Protein AF-A0A183FVS5-F1 (afdb_monomer)

Radius of gyration: 29.26 Å; Cα contacts (8 Å, |Δi|>4): 29; chains: 1; bounding box: 46×28×122 Å

Structure (mmCIF, N/CA/C/O backbone):
data_AF-A0A183FVS5-F1
#
_entry.id   AF-A0A183FVS5-F1
#
loop_
_atom_site.group_PDB
_atom_site.id
_atom_site.type_symbol
_atom_site.label_atom_id
_atom_site.label_alt_id
_atom_site.label_comp_id
_atom_site.label_asym_id
_atom_site.label_entity_id
_atom_site.label_seq_id
_atom_site.pdbx_PDB_ins_code
_atom_site.Cartn_x
_atom_site.Cartn_y
_atom_site.Cartn_z
_atom_site.occupancy
_atom_site.B_iso_or_equiv
_atom_site.auth_seq_id
_atom_site.auth_comp_id
_atom_site.auth_asym_id
_atom_site.auth_atom_id
_atom_site.pdbx_PDB_model_num
ATOM 1 N N . MET A 1 1 ? 18.314 -8.808 -35.800 1.00 57.34 1 MET A N 1
ATOM 2 C CA . MET A 1 1 ? 17.408 -7.923 -35.024 1.00 57.34 1 MET A CA 1
ATOM 3 C C . MET A 1 1 ? 16.217 -8.646 -34.373 1.00 57.34 1 MET A C 1
ATOM 5 O O . MET A 1 1 ? 15.872 -8.294 -33.252 1.00 57.34 1 MET A O 1
ATOM 9 N N . HIS A 1 2 ? 15.619 -9.684 -34.980 1.00 61.09 2 HIS A N 1
ATOM 10 C CA . HIS A 1 2 ? 14.473 -10.415 -34.391 1.00 61.09 2 HIS A CA 1
ATOM 11 C C . HIS A 1 2 ? 14.757 -11.162 -33.066 1.00 61.09 2 HIS A C 1
ATOM 13 O O . HIS A 1 2 ? 13.856 -11.320 -32.241 1.00 61.09 2 HIS A O 1
ATOM 19 N N . SER A 1 3 ? 15.992 -11.615 -32.829 1.00 66.56 3 SER A N 1
ATOM 20 C CA . SER A 1 3 ? 16.380 -12.339 -31.605 1.00 66.56 3 SER A CA 1
ATOM 21 C C . SER A 1 3 ? 16.440 -11.437 -30.363 1.00 66.56 3 SER A C 1
ATOM 23 O O . SER A 1 3 ? 16.012 -11.842 -29.281 1.00 66.56 3 SER A O 1
ATOM 25 N N . THR A 1 4 ? 16.896 -10.191 -30.514 1.00 73.88 4 THR A N 1
ATOM 26 C CA . THR A 1 4 ? 17.021 -9.211 -29.422 1.00 73.88 4 THR A CA 1
ATOM 27 C C . THR A 1 4 ? 15.658 -8.786 -28.874 1.00 73.88 4 THR A C 1
ATOM 29 O O . THR A 1 4 ? 15.466 -8.760 -27.660 1.00 73.88 4 THR A O 1
ATOM 32 N N . LEU A 1 5 ? 14.678 -8.545 -29.752 1.00 73.88 5 LEU A N 1
ATOM 33 C CA . LEU A 1 5 ? 13.304 -8.200 -29.358 1.00 73.88 5 LEU A CA 1
ATOM 34 C C . LEU A 1 5 ? 12.608 -9.350 -28.619 1.00 73.88 5 LEU A C 1
ATOM 36 O O . LEU A 1 5 ? 11.910 -9.125 -27.631 1.00 73.88 5 LEU A O 1
ATOM 40 N N . ARG A 1 6 ? 12.845 -10.598 -29.044 1.00 73.25 6 ARG A N 1
ATOM 41 C CA . ARG A 1 6 ? 12.311 -11.793 -28.370 1.00 73.25 6 ARG A CA 1
ATOM 42 C C . ARG A 1 6 ? 12.887 -11.957 -26.958 1.00 73.25 6 ARG A C 1
ATOM 44 O O . ARG A 1 6 ? 12.152 -12.296 -26.034 1.00 73.25 6 ARG A O 1
ATOM 51 N N . SER A 1 7 ? 14.180 -11.674 -26.789 1.00 82.31 7 SER A N 1
ATOM 52 C CA . SER A 1 7 ? 14.868 -11.684 -25.489 1.00 82.31 7 SER A CA 1
ATOM 53 C C . SER A 1 7 ? 14.405 -10.548 -24.567 1.00 82.31 7 SER A C 1
ATOM 55 O O . SER A 1 7 ? 14.199 -10.759 -23.374 1.00 82.31 7 SER A O 1
ATOM 57 N N . LEU A 1 8 ? 14.175 -9.349 -25.108 1.00 86.44 8 LEU A N 1
ATOM 58 C CA . LEU A 1 8 ? 13.623 -8.230 -24.341 1.00 86.44 8 LEU A CA 1
ATOM 59 C C . LEU A 1 8 ? 12.198 -8.535 -23.864 1.00 86.44 8 LEU A C 1
ATOM 61 O O . LEU A 1 8 ? 11.909 -8.401 -22.678 1.00 86.44 8 LEU A O 1
ATOM 65 N N . ARG A 1 9 ? 11.335 -9.031 -24.762 1.00 89.31 9 ARG A N 1
ATOM 66 C CA . ARG A 1 9 ? 9.959 -9.426 -24.433 1.00 89.31 9 ARG A CA 1
ATOM 67 C C . ARG A 1 9 ? 9.921 -10.453 -23.304 1.00 89.31 9 ARG A C 1
ATOM 69 O O . ARG A 1 9 ? 9.160 -10.279 -22.359 1.00 89.31 9 ARG A O 1
ATOM 76 N N . SER A 1 10 ? 10.742 -11.501 -23.371 1.00 90.19 10 SER A N 1
ATOM 77 C CA . SER A 1 10 ? 10.757 -12.536 -22.330 1.00 90.19 10 SER A CA 1
ATOM 78 C C . SER A 1 10 ? 11.249 -12.003 -20.980 1.00 90.19 10 SER A C 1
ATOM 80 O O . SER A 1 10 ? 10.705 -12.378 -19.943 1.00 90.19 10 SER A O 1
ATOM 82 N N . LYS A 1 11 ? 12.225 -11.085 -20.968 1.00 91.88 11 LYS A N 1
ATOM 83 C CA . LYS A 1 11 ? 12.670 -10.399 -19.744 1.00 91.88 11 LYS A CA 1
ATOM 84 C C . LYS A 1 11 ? 11.578 -9.504 -19.157 1.00 91.88 11 LYS A C 1
ATOM 86 O O . LYS A 1 11 ? 11.377 -9.537 -17.946 1.00 91.88 11 LYS A O 1
ATOM 91 N N . CYS A 1 12 ? 10.871 -8.739 -19.988 1.00 90.31 12 CYS A N 1
ATOM 92 C CA . CYS A 1 12 ? 9.769 -7.889 -19.538 1.00 90.31 12 CYS A CA 1
ATOM 93 C C . CYS A 1 12 ? 8.624 -8.718 -18.952 1.00 90.31 12 CYS A C 1
ATOM 95 O O . CYS A 1 12 ? 8.185 -8.427 -17.846 1.00 90.31 12 CYS A O 1
ATOM 97 N N . LEU A 1 13 ? 8.212 -9.793 -19.633 1.00 93.50 13 LEU A N 1
ATOM 98 C CA . LEU A 1 13 ? 7.166 -10.693 -19.138 1.00 93.50 13 LEU A CA 1
ATOM 99 C C . LEU A 1 13 ? 7.531 -11.296 -17.777 1.00 93.50 13 LEU A C 1
ATOM 101 O O . LEU A 1 13 ? 6.716 -11.270 -16.866 1.00 93.50 13 LEU A O 1
ATOM 105 N N . LYS A 1 14 ? 8.777 -11.752 -17.599 1.00 94.62 14 LYS A N 1
ATOM 106 C CA . LYS A 1 14 ? 9.246 -12.269 -16.303 1.00 94.62 14 LYS A CA 1
ATOM 107 C C . LYS A 1 14 ? 9.223 -11.216 -15.193 1.00 94.62 14 LYS A C 1
ATOM 109 O O . LYS A 1 14 ? 8.939 -11.549 -14.050 1.00 94.62 14 LYS A O 1
ATOM 114 N N . ARG A 1 15 ? 9.569 -9.961 -15.496 1.00 90.81 15 ARG A N 1
ATOM 115 C CA . ARG A 1 15 ? 9.516 -8.868 -14.509 1.00 90.81 15 ARG A CA 1
ATOM 116 C C . ARG A 1 15 ? 8.078 -8.522 -14.138 1.00 90.81 15 ARG A C 1
ATOM 118 O O . ARG A 1 15 ? 7.812 -8.316 -12.963 1.00 90.81 15 ARG A O 1
ATOM 125 N N . LEU A 1 16 ? 7.182 -8.502 -15.123 1.00 91.75 16 LEU A N 1
ATOM 126 C CA . LEU A 1 16 ? 5.764 -8.247 -14.903 1.00 91.75 16 LEU A CA 1
ATOM 127 C C . LEU A 1 16 ? 5.125 -9.354 -14.060 1.00 91.75 16 LEU A C 1
ATOM 129 O O . LEU A 1 16 ? 4.440 -9.048 -13.098 1.00 91.75 16 LEU A O 1
ATOM 133 N N . GLN A 1 17 ? 5.436 -10.619 -14.355 1.00 95.44 17 GLN A N 1
ATOM 134 C CA . GLN A 1 17 ? 4.972 -11.755 -13.560 1.00 95.44 17 GLN A CA 1
ATOM 135 C C . GLN A 1 17 ? 5.426 -11.651 -12.097 1.00 95.44 17 GLN A C 1
ATOM 137 O O . GLN A 1 17 ? 4.624 -11.806 -11.190 1.00 95.44 17 GLN A O 1
ATOM 142 N N . LYS A 1 18 ? 6.700 -11.321 -11.850 1.00 94.12 18 LYS A N 1
ATOM 143 C CA . LYS A 1 18 ? 7.194 -11.121 -10.478 1.00 94.12 18 LYS A CA 1
ATOM 144 C C . LYS A 1 18 ? 6.502 -9.971 -9.754 1.00 94.12 18 LYS A C 1
ATOM 146 O O . LYS A 1 18 ? 6.359 -10.013 -8.538 1.00 94.12 18 LYS A O 1
ATOM 151 N N . PHE A 1 19 ? 6.155 -8.916 -10.486 1.00 91.69 19 PHE A N 1
ATOM 152 C CA . PHE A 1 19 ? 5.443 -7.780 -9.919 1.00 91.69 19 PHE A CA 1
ATOM 153 C C . PHE A 1 19 ? 4.008 -8.166 -9.536 1.00 91.69 19 PHE A C 1
ATOM 155 O O . PHE A 1 19 ? 3.579 -7.853 -8.432 1.00 91.69 19 PHE A O 1
ATOM 162 N N . ASP A 1 20 ? 3.320 -8.910 -10.401 1.00 94.44 20 ASP A N 1
ATOM 163 C CA . ASP A 1 20 ? 1.992 -9.473 -10.141 1.00 94.44 20 ASP A CA 1
ATOM 164 C C . ASP A 1 20 ? 1.991 -10.395 -8.908 1.00 94.44 20 ASP A C 1
ATOM 166 O O . ASP A 1 20 ? 1.254 -10.157 -7.957 1.00 94.44 20 ASP A O 1
ATOM 170 N N . GLU A 1 21 ? 2.927 -11.349 -8.840 1.00 96.06 21 GLU A N 1
ATOM 171 C CA . GLU A 1 21 ? 3.100 -12.244 -7.683 1.00 96.06 21 GLU A CA 1
ATOM 172 C C . GLU A 1 21 ? 3.334 -11.471 -6.369 1.00 96.06 21 GLU A C 1
ATOM 174 O O . GLU A 1 21 ? 2.828 -11.851 -5.306 1.00 96.06 21 GLU A O 1
ATOM 179 N N . ALA A 1 22 ? 4.090 -10.368 -6.425 1.00 93.38 22 ALA A N 1
ATOM 180 C CA . ALA A 1 22 ? 4.328 -9.508 -5.270 1.00 93.38 22 ALA A CA 1
ATOM 181 C C . ALA A 1 22 ? 3.061 -8.754 -4.834 1.00 93.38 22 ALA A C 1
ATOM 183 O O . ALA A 1 22 ? 2.817 -8.641 -3.631 1.00 93.38 22 ALA A O 1
ATOM 184 N N . LEU A 1 23 ? 2.244 -8.278 -5.781 1.00 93.25 23 LEU A N 1
ATOM 185 C CA . LEU A 1 23 ? 0.959 -7.641 -5.480 1.00 93.25 23 LEU A CA 1
ATOM 186 C C . LEU A 1 23 ? -0.026 -8.636 -4.866 1.00 93.25 23 LEU A C 1
ATOM 188 O O . LEU A 1 23 ? -0.583 -8.348 -3.810 1.00 93.25 23 LEU A O 1
ATOM 192 N N . THR A 1 24 ? -0.163 -9.833 -5.438 1.00 94.69 24 THR A N 1
ATOM 193 C CA . THR A 1 24 ? -1.009 -10.890 -4.863 1.00 94.69 24 THR A CA 1
ATOM 194 C C . THR A 1 24 ? -0.570 -11.243 -3.441 1.00 94.69 24 THR A C 1
ATOM 196 O O . THR A 1 24 ? -1.395 -11.379 -2.540 1.00 94.69 24 THR A O 1
ATOM 199 N N . SER A 1 25 ? 0.739 -11.350 -3.199 1.00 94.06 25 SER A N 1
ATOM 200 C CA . SER A 1 25 ? 1.267 -11.633 -1.857 1.00 94.06 25 SER A CA 1
ATOM 201 C C . SER A 1 25 ? 0.932 -10.521 -0.856 1.00 94.06 25 SER A C 1
ATOM 203 O O . SER A 1 25 ? 0.600 -10.802 0.297 1.00 94.06 25 SER A O 1
ATOM 205 N N . LEU A 1 26 ? 0.995 -9.260 -1.294 1.00 92.69 26 LEU A N 1
ATOM 206 C CA . LEU A 1 26 ? 0.623 -8.105 -0.482 1.00 92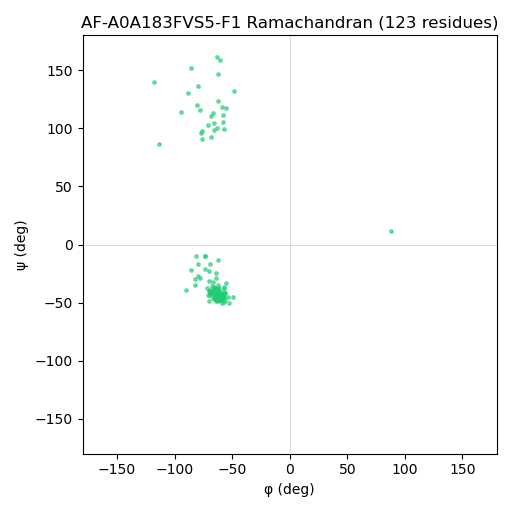.69 26 LEU A CA 1
ATOM 207 C C . LEU A 1 26 ? -0.877 -8.107 -0.149 1.00 92.69 26 LEU A C 1
ATOM 209 O O . LEU A 1 26 ? -1.239 -7.872 1.002 1.00 92.69 26 LEU A O 1
ATOM 213 N N . GLU A 1 27 ? -1.740 -8.411 -1.118 1.00 92.19 27 GLU A N 1
ATOM 214 C CA . GLU A 1 27 ? -3.190 -8.528 -0.914 1.00 92.19 27 GLU A CA 1
ATOM 215 C C . GLU A 1 27 ? -3.532 -9.599 0.125 1.00 92.19 27 GLU A C 1
ATOM 217 O O . GLU A 1 27 ? -4.283 -9.333 1.064 1.00 92.19 27 GLU A O 1
ATOM 222 N N . VAL A 1 28 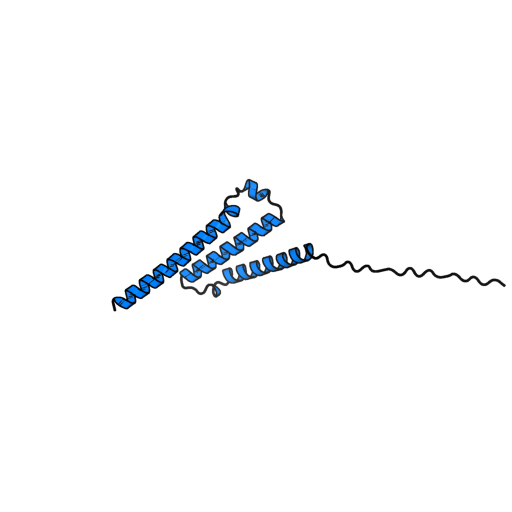? -2.924 -10.786 0.014 1.00 94.06 28 VAL A N 1
ATOM 223 C CA . VAL A 1 28 ? -3.112 -11.881 0.979 1.00 94.06 28 VAL A CA 1
ATOM 224 C C . VAL A 1 28 ? -2.679 -11.462 2.385 1.00 94.06 28 VAL A C 1
ATOM 226 O O . VAL A 1 28 ? -3.386 -11.739 3.354 1.00 94.06 28 VAL A O 1
ATOM 229 N N . ALA A 1 29 ? -1.548 -10.762 2.512 1.00 90.25 29 ALA A N 1
ATOM 230 C CA . ALA A 1 29 ? -1.058 -10.281 3.802 1.00 90.25 29 ALA A CA 1
ATOM 231 C C . ALA A 1 29 ? -1.974 -9.213 4.429 1.00 90.25 29 ALA A C 1
ATOM 233 O O . ALA A 1 29 ? -2.093 -9.139 5.652 1.00 90.25 29 ALA A O 1
ATOM 234 N N . LEU A 1 30 ? -2.628 -8.392 3.604 1.00 90.06 30 LEU A N 1
ATOM 235 C CA . LEU A 1 30 ? -3.514 -7.316 4.050 1.00 90.06 30 LEU A CA 1
ATOM 236 C C . LEU A 1 30 ? -4.951 -7.762 4.308 1.00 90.06 30 LEU A C 1
ATOM 238 O O . LEU A 1 30 ? -5.654 -7.099 5.075 1.00 90.06 30 LEU A O 1
ATOM 242 N N . ALA A 1 31 ? -5.387 -8.872 3.712 1.00 90.50 31 ALA A N 1
ATOM 243 C CA . ALA A 1 31 ? -6.757 -9.362 3.811 1.00 90.50 31 ALA A CA 1
ATOM 244 C C . ALA A 1 31 ? -7.296 -9.423 5.257 1.00 90.50 31 ALA A C 1
ATOM 246 O O . ALA A 1 31 ? -8.390 -8.907 5.480 1.00 90.50 31 ALA A O 1
ATOM 247 N N . PRO A 1 32 ? -6.561 -9.925 6.274 1.00 88.38 32 PRO A N 1
ATOM 248 C CA . PRO A 1 32 ? -7.065 -9.970 7.651 1.00 88.38 32 PRO A CA 1
ATOM 249 C C . PRO A 1 32 ? -7.318 -8.592 8.267 1.00 88.38 32 PRO A C 1
ATOM 251 O O . PRO A 1 32 ? -8.109 -8.466 9.197 1.00 88.38 32 PRO A O 1
ATOM 254 N N . VAL A 1 33 ? -6.632 -7.555 7.782 1.00 85.00 33 VAL A N 1
ATOM 255 C CA . VAL A 1 33 ? -6.772 -6.190 8.296 1.00 85.00 33 VAL A CA 1
ATOM 256 C C . VAL A 1 33 ? -7.866 -5.433 7.554 1.00 85.00 33 VAL A C 1
ATOM 258 O O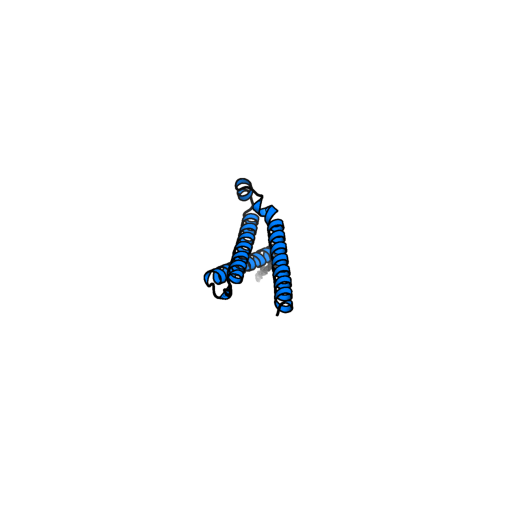 . VAL A 1 33 ? -8.626 -4.710 8.200 1.00 85.00 33 VAL A O 1
ATOM 261 N N . LEU A 1 34 ? -7.957 -5.628 6.234 1.00 82.56 34 LEU A N 1
ATOM 262 C CA . LEU A 1 34 ? -8.924 -4.969 5.353 1.00 82.56 34 LEU A CA 1
ATOM 263 C C . LEU A 1 34 ? -10.321 -5.605 5.394 1.00 82.56 34 LEU A C 1
ATOM 265 O O . LEU A 1 34 ? -11.303 -4.913 5.154 1.00 82.56 34 LEU A O 1
ATOM 269 N N . ALA A 1 35 ? -10.428 -6.899 5.710 1.00 86.19 35 ALA A N 1
ATOM 270 C CA . ALA A 1 35 ? -11.712 -7.600 5.802 1.00 86.19 35 ALA A CA 1
ATOM 271 C C . ALA A 1 35 ? -12.523 -7.231 7.057 1.00 86.19 35 ALA A C 1
ATOM 273 O O . ALA A 1 35 ? -13.686 -7.614 7.178 1.00 86.19 35 ALA A O 1
ATOM 274 N N . VAL A 1 36 ? -11.924 -6.502 8.002 1.00 87.75 36 VAL A N 1
ATOM 275 C CA . VAL A 1 36 ? -12.604 -6.058 9.220 1.00 87.75 36 VAL A CA 1
ATOM 276 C C . VAL A 1 36 ? -13.434 -4.818 8.908 1.00 87.75 36 VAL A C 1
ATOM 278 O O . VAL A 1 36 ? -12.897 -3.789 8.502 1.00 87.75 36 VAL A O 1
ATOM 281 N N . GLY A 1 37 ? -14.748 -4.914 9.117 1.00 86.94 37 GLY A N 1
ATOM 282 C CA . GLY A 1 37 ? -15.668 -3.793 8.938 1.00 86.94 37 GLY A CA 1
ATOM 283 C C . GLY A 1 37 ? -15.390 -2.641 9.908 1.00 86.94 37 GLY A C 1
ATOM 284 O O . GLY A 1 37 ? -14.755 -2.821 10.946 1.00 86.94 37 GLY A O 1
ATOM 285 N N . PHE A 1 38 ? -15.904 -1.452 9.586 1.00 86.50 38 PHE A N 1
ATOM 286 C CA . PHE A 1 38 ? -15.673 -0.231 10.369 1.00 86.50 38 PHE A CA 1
ATOM 287 C C . PHE A 1 38 ? -16.023 -0.391 11.859 1.00 86.50 38 PHE A C 1
ATOM 289 O O . PHE A 1 38 ? -15.226 -0.037 12.724 1.00 86.50 38 PHE A O 1
ATOM 296 N N . GLU A 1 39 ? -17.170 -0.994 12.167 1.00 90.94 39 GLU A N 1
ATOM 297 C CA . GLU A 1 39 ? -17.617 -1.197 13.552 1.00 90.94 39 GLU A CA 1
ATOM 298 C C . GLU A 1 39 ? -16.664 -2.084 14.362 1.00 90.94 39 GLU A C 1
ATOM 300 O O . GLU A 1 39 ? -16.378 -1.804 15.524 1.00 90.94 39 GLU A O 1
ATOM 305 N N . ASP A 1 40 ? -16.130 -3.145 13.758 1.00 90.00 40 ASP A N 1
ATOM 306 C 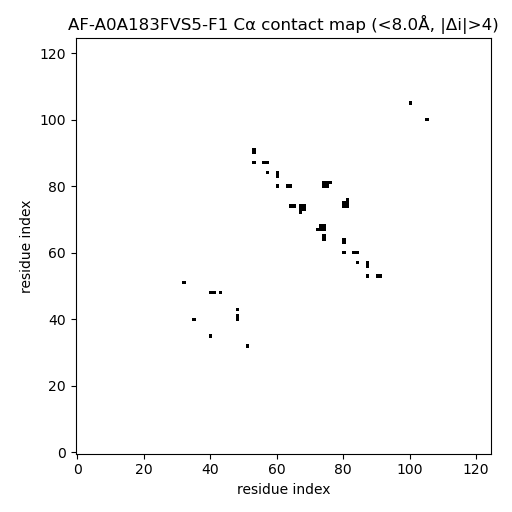CA . ASP A 1 40 ? -15.181 -4.037 14.429 1.00 90.00 40 ASP A CA 1
ATOM 307 C C . ASP A 1 40 ? -13.773 -3.439 14.482 1.00 90.00 40 ASP A C 1
ATOM 309 O O . ASP A 1 40 ? -13.028 -3.676 15.433 1.00 90.00 40 ASP A O 1
ATOM 313 N N . HIS A 1 41 ? -13.423 -2.598 13.508 1.00 87.75 41 HIS A N 1
ATOM 314 C CA . HIS A 1 41 ? -12.203 -1.801 13.537 1.00 87.75 41 HIS A CA 1
ATOM 315 C C . HIS A 1 41 ? -12.192 -0.849 14.741 1.00 87.75 41 HIS A C 1
ATOM 317 O O . HIS A 1 41 ? -11.189 -0.780 15.449 1.00 87.75 41 HIS A O 1
ATOM 323 N N . MET A 1 42 ? -13.314 -0.179 15.019 1.00 88.75 42 MET A N 1
ATOM 324 C CA . MET A 1 42 ? -13.448 0.765 16.136 1.00 88.75 42 MET A CA 1
ATOM 325 C C . MET A 1 42 ? -13.422 0.100 17.521 1.00 88.75 42 MET A C 1
ATOM 327 O O . MET A 1 42 ? -13.180 0.776 18.519 1.00 88.75 42 MET A O 1
ATOM 331 N N . LYS A 1 43 ? -13.635 -1.221 17.601 1.00 92.56 43 LYS A N 1
ATOM 332 C CA . LYS A 1 43 ? -13.537 -1.995 18.854 1.00 92.56 43 LYS A CA 1
ATOM 333 C C . LYS A 1 43 ? -12.102 -2.366 19.231 1.00 92.56 43 LYS A C 1
ATOM 335 O O . LYS A 1 43 ? -11.882 -2.884 20.325 1.00 92.56 43 LYS A O 1
ATOM 340 N N . ARG A 1 44 ? -11.130 -2.145 18.340 1.00 89.69 44 ARG A N 1
ATOM 341 C CA . ARG A 1 44 ? -9.717 -2.445 18.593 1.00 89.69 44 ARG A CA 1
ATOM 342 C C . ARG A 1 44 ? -9.189 -1.618 19.760 1.00 89.69 44 ARG A C 1
ATOM 344 O O . ARG A 1 44 ? -9.553 -0.458 19.948 1.00 89.69 44 ARG A O 1
ATOM 351 N N . SER A 1 45 ? -8.270 -2.201 20.521 1.00 91.50 45 SER A N 1
ATOM 352 C CA . SER A 1 45 ? -7.526 -1.443 21.521 1.00 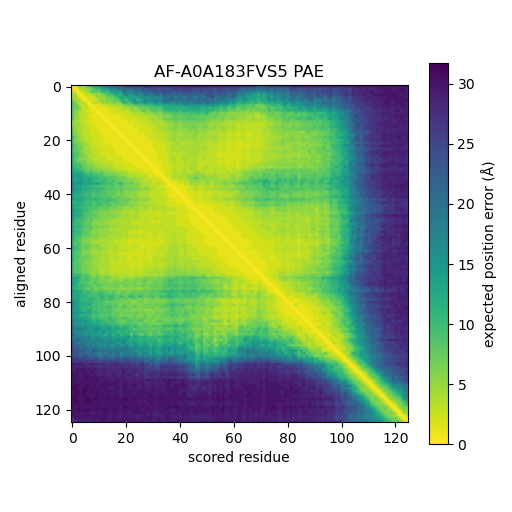91.50 45 SER A CA 1
ATOM 353 C C . SER A 1 45 ? -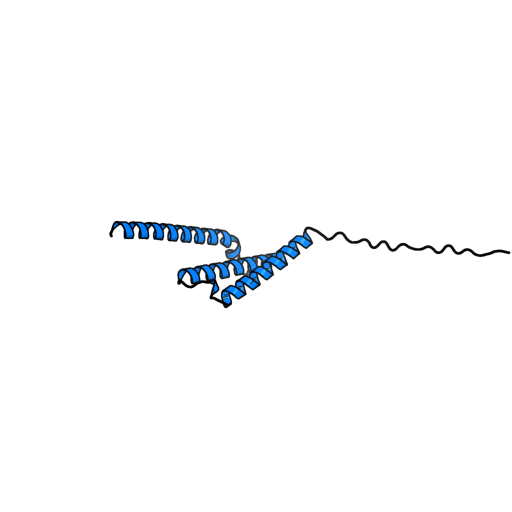6.724 -0.315 20.861 1.00 91.50 45 SER A C 1
ATOM 355 O O . SER A 1 45 ? -6.371 -0.376 19.679 1.00 91.50 45 SER A O 1
ATOM 357 N N . ALA A 1 46 ? -6.363 0.706 21.642 1.00 84.81 46 ALA A N 1
ATOM 358 C CA . ALA A 1 46 ? -5.535 1.806 21.149 1.00 84.81 46 ALA A CA 1
ATOM 359 C C . ALA A 1 46 ? -4.210 1.316 20.532 1.00 84.81 46 ALA A C 1
ATOM 361 O O . ALA A 1 46 ? -3.726 1.906 19.569 1.00 84.81 46 ALA A O 1
ATOM 362 N N . LEU A 1 47 ? -3.639 0.225 21.059 1.00 85.69 47 LEU A N 1
ATOM 363 C CA . LEU A 1 47 ? -2.418 -0.381 20.531 1.00 85.69 47 LEU A CA 1
ATOM 364 C C . LEU A 1 47 ? -2.648 -1.067 19.177 1.00 85.69 47 LEU A C 1
ATOM 366 O O . LEU A 1 47 ? -1.836 -0.901 18.269 1.00 85.69 47 LEU A O 1
ATOM 370 N N . GLU A 1 48 ? -3.741 -1.810 19.024 1.00 86.38 48 GLU A N 1
ATOM 371 C CA . GLU A 1 48 ? -4.076 -2.503 17.774 1.00 86.38 48 GLU A CA 1
ATOM 372 C C . GLU A 1 48 ? -4.449 -1.520 16.661 1.00 86.38 48 GLU A C 1
ATOM 374 O O . GLU A 1 48 ? -3.964 -1.661 15.539 1.00 86.38 48 GLU A O 1
ATOM 379 N N . MET A 1 49 ? -5.244 -0.485 16.965 1.00 87.06 49 MET A N 1
ATOM 380 C CA . MET A 1 49 ? -5.530 0.592 16.004 1.00 87.06 49 MET A CA 1
ATOM 381 C C . MET A 1 49 ? -4.238 1.248 15.535 1.00 87.06 49 MET A C 1
ATOM 383 O O . MET A 1 49 ? -3.954 1.317 14.343 1.00 87.06 49 MET A O 1
ATOM 387 N N . ALA A 1 50 ? -3.388 1.618 16.492 1.00 84.75 50 ALA A N 1
ATOM 388 C CA . ALA A 1 50 ? -2.083 2.171 16.216 1.00 84.75 50 ALA A CA 1
ATOM 389 C C . ALA A 1 50 ? -1.271 1.259 15.273 1.00 84.75 50 ALA A C 1
ATOM 391 O O . ALA A 1 50 ? -0.703 1.751 14.291 1.00 84.75 50 ALA A O 1
ATOM 392 N N . GLN A 1 51 ? -1.165 -0.042 15.556 1.00 84.81 51 GLN A N 1
ATOM 393 C CA . GLN A 1 51 ? -0.436 -1.000 14.713 1.00 84.81 51 GLN A CA 1
ATOM 394 C C . GLN A 1 51 ? -0.979 -1.036 13.281 1.00 84.81 51 GLN A C 1
ATOM 396 O O . GLN A 1 51 ? -0.196 -0.972 12.331 1.00 84.81 51 GLN A O 1
ATOM 401 N N . VAL A 1 52 ? -2.303 -1.067 13.137 1.00 88.19 52 VAL A N 1
ATOM 402 C CA . VAL A 1 52 ? -2.984 -1.058 11.840 1.00 88.19 52 VAL A CA 1
ATOM 403 C C . VAL A 1 52 ? -2.717 0.234 11.073 1.00 88.19 52 VAL A C 1
ATOM 405 O O . VAL A 1 52 ? -2.407 0.160 9.886 1.00 88.19 52 VAL A O 1
ATOM 408 N N . ASP A 1 53 ? -2.743 1.394 11.729 1.00 85.81 53 ASP A N 1
ATOM 409 C CA . ASP A 1 53 ? -2.466 2.685 11.085 1.00 85.81 53 ASP A CA 1
ATOM 410 C C . ASP A 1 53 ? -1.045 2.740 10.523 1.00 85.81 53 ASP A C 1
ATOM 412 O O . ASP A 1 53 ? -0.821 3.157 9.388 1.00 85.81 53 ASP A O 1
ATOM 416 N N . VAL A 1 54 ? -0.063 2.281 11.304 1.00 85.38 54 VAL A N 1
ATOM 417 C CA . VAL A 1 54 ? 1.343 2.267 10.874 1.00 85.38 54 VAL A CA 1
ATOM 418 C C . VAL A 1 54 ? 1.562 1.285 9.732 1.00 85.38 54 VAL A C 1
ATOM 420 O O . VAL A 1 54 ? 2.279 1.614 8.788 1.00 85.38 54 VAL A O 1
ATOM 423 N N . MET A 1 55 ? 0.941 0.107 9.790 1.00 86.69 55 MET A N 1
ATOM 424 C CA . MET A 1 55 ? 1.021 -0.872 8.710 1.00 86.69 55 MET A CA 1
ATOM 425 C C . MET A 1 55 ? 0.367 -0.335 7.429 1.00 86.69 55 MET A C 1
ATOM 427 O O . MET A 1 55 ? 0.975 -0.391 6.363 1.00 86.69 55 MET A O 1
ATOM 431 N N . THR A 1 56 ? -0.828 0.246 7.538 1.00 88.06 56 THR A N 1
ATOM 432 C CA . THR A 1 56 ? -1.558 0.845 6.410 1.00 88.06 56 THR A CA 1
ATOM 433 C C . THR A 1 56 ? -0.754 1.980 5.784 1.00 88.06 56 THR A C 1
ATOM 435 O O . THR A 1 56 ? -0.555 1.997 4.572 1.00 88.06 56 THR A O 1
ATOM 438 N N . MET A 1 57 ? -0.210 2.886 6.600 1.00 87.88 57 MET A N 1
ATOM 439 C CA . MET A 1 57 ? 0.610 3.996 6.114 1.00 87.88 57 MET A CA 1
ATOM 440 C C . MET A 1 57 ? 1.911 3.510 5.458 1.00 87.88 57 MET A C 1
ATOM 442 O O . MET A 1 57 ? 2.318 4.044 4.431 1.00 87.88 57 MET A O 1
ATOM 446 N N . PHE A 1 58 ? 2.545 2.456 5.988 1.00 88.31 58 PHE A N 1
ATOM 447 C CA . PHE A 1 58 ? 3.696 1.819 5.338 1.00 88.31 58 PHE A CA 1
ATOM 448 C C . PHE A 1 58 ? 3.360 1.263 3.958 1.00 88.31 58 PHE A C 1
ATOM 450 O O . PHE A 1 58 ? 4.098 1.503 3.000 1.00 88.31 58 PHE A O 1
ATOM 457 N N . VAL A 1 59 ? 2.249 0.540 3.850 1.00 91.19 59 VAL A N 1
ATOM 458 C CA . VAL A 1 59 ? 1.815 -0.049 2.586 1.00 91.19 59 VAL A CA 1
ATOM 459 C C . VAL A 1 59 ? 1.476 1.024 1.561 1.00 91.19 59 VAL A C 1
ATOM 461 O O . VAL A 1 59 ? 1.990 0.959 0.447 1.00 91.19 59 VAL A O 1
ATOM 464 N N . LEU A 1 60 ? 0.682 2.033 1.930 1.00 90.62 60 LEU A N 1
ATOM 465 C CA . LEU A 1 60 ? 0.299 3.110 1.014 1.00 90.62 60 LEU A CA 1
ATOM 466 C C . LEU A 1 60 ? 1.525 3.857 0.476 1.00 90.62 60 LEU A C 1
ATOM 468 O O . LEU A 1 60 ? 1.650 4.031 -0.736 1.00 90.62 60 LEU A O 1
ATOM 472 N N . ASN A 1 61 ? 2.481 4.203 1.343 1.00 90.25 61 ASN A N 1
ATOM 473 C CA . ASN A 1 61 ? 3.702 4.889 0.916 1.00 90.25 61 ASN A CA 1
ATOM 474 C C . ASN A 1 61 ? 4.571 3.989 0.017 1.00 90.25 61 ASN A C 1
ATOM 476 O O . ASN A 1 61 ? 5.140 4.451 -0.970 1.00 90.25 61 ASN A O 1
ATOM 480 N N . SER A 1 62 ? 4.656 2.688 0.309 1.00 89.88 62 SER A N 1
ATOM 481 C CA . SER A 1 62 ? 5.414 1.731 -0.518 1.00 89.88 62 SER A CA 1
ATOM 482 C C . SER A 1 62 ? 4.786 1.522 -1.902 1.00 89.88 62 SER A C 1
ATOM 484 O O . SER A 1 62 ? 5.492 1.371 -2.904 1.00 89.88 62 SER A O 1
ATOM 486 N N . LEU A 1 63 ? 3.454 1.539 -1.977 1.00 91.75 63 LEU A N 1
ATOM 487 C CA . LEU A 1 63 ? 2.724 1.499 -3.242 1.00 91.75 63 LEU A CA 1
ATOM 488 C C . LEU A 1 63 ? 2.908 2.797 -4.034 1.00 91.75 63 LEU A C 1
ATOM 490 O O . LEU A 1 63 ? 3.156 2.731 -5.237 1.00 91.75 63 LEU A O 1
ATOM 494 N N . GLY A 1 64 ? 2.884 3.956 -3.368 1.00 90.44 64 GLY A N 1
ATOM 495 C CA . GLY A 1 64 ? 3.214 5.247 -3.983 1.00 90.44 64 GLY A CA 1
ATOM 496 C C . GLY A 1 64 ? 4.618 5.253 -4.593 1.00 90.44 64 GLY A C 1
ATOM 497 O O . GLY A 1 64 ? 4.788 5.607 -5.757 1.00 90.44 64 GLY A O 1
ATOM 498 N N . TRP A 1 65 ? 5.608 4.731 -3.863 1.00 90.75 65 TRP A N 1
ATOM 499 C CA . TRP A 1 65 ? 6.971 4.548 -4.376 1.00 90.75 65 TRP A CA 1
ATOM 500 C C . TRP A 1 65 ? 7.015 3.667 -5.628 1.00 90.75 65 TRP A C 1
ATOM 502 O O . TRP A 1 65 ? 7.710 3.972 -6.598 1.00 90.75 65 TRP A O 1
ATOM 512 N N . SER A 1 66 ? 6.263 2.566 -5.615 1.00 90.75 66 SER A N 1
ATOM 513 C CA . SER A 1 66 ? 6.192 1.639 -6.748 1.00 90.75 66 SER A CA 1
ATOM 514 C C . SER A 1 66 ? 5.556 2.293 -7.977 1.00 90.75 66 SER A C 1
ATOM 516 O O . SER A 1 66 ? 6.019 2.064 -9.094 1.00 90.75 66 SER A O 1
ATOM 518 N N . LEU A 1 67 ? 4.539 3.135 -7.781 1.00 91.31 67 LEU A N 1
ATOM 519 C CA . LEU A 1 67 ? 3.862 3.866 -8.851 1.00 91.31 67 LEU A CA 1
ATOM 520 C C . LEU A 1 67 ? 4.780 4.899 -9.518 1.00 91.31 67 LEU A C 1
ATOM 522 O O . LEU A 1 67 ? 4.846 4.954 -10.747 1.00 91.31 67 LEU A O 1
ATOM 526 N N . GLU A 1 68 ? 5.513 5.686 -8.733 1.00 90.12 68 GLU A N 1
ATOM 527 C CA . GLU A 1 68 ? 6.455 6.674 -9.274 1.00 90.12 68 GLU A CA 1
ATOM 528 C C . GLU A 1 68 ? 7.584 5.997 -10.062 1.00 90.12 68 GLU A C 1
ATOM 530 O O . GLU A 1 68 ? 7.883 6.387 -11.195 1.00 90.12 68 GLU A O 1
ATOM 535 N N . ALA A 1 69 ? 8.107 4.881 -9.544 1.00 89.50 69 ALA A N 1
ATOM 536 C CA . ALA A 1 69 ? 9.097 4.077 -10.254 1.00 89.50 69 ALA A CA 1
ATOM 537 C C . ALA A 1 69 ? 8.561 3.522 -11.590 1.00 89.50 69 ALA A C 1
ATOM 539 O O . ALA A 1 69 ? 9.294 3.464 -12.578 1.00 89.50 69 ALA A O 1
ATOM 540 N N . GLN A 1 70 ? 7.283 3.131 -11.655 1.00 87.56 70 GLN A N 1
ATOM 541 C CA . GLN A 1 70 ? 6.649 2.656 -12.894 1.00 87.56 70 GLN A CA 1
ATOM 542 C C . GLN A 1 70 ? 6.442 3.759 -13.931 1.00 87.56 70 GLN A C 1
ATOM 544 O O . GLN A 1 70 ? 6.506 3.488 -15.130 1.00 87.56 70 GLN A O 1
ATOM 549 N N . ARG A 1 71 ? 6.214 4.996 -13.484 1.00 90.06 71 ARG A N 1
ATOM 550 C CA . ARG A 1 71 ? 6.115 6.176 -14.354 1.00 90.06 71 ARG A CA 1
ATOM 551 C C . ARG A 1 71 ? 7.470 6.622 -14.908 1.00 90.06 71 ARG A C 1
ATOM 553 O O . ARG A 1 71 ? 7.507 7.441 -15.822 1.00 90.06 71 ARG A O 1
ATOM 560 N N . GLY A 1 72 ? 8.565 6.056 -14.399 1.00 89.25 72 GLY A N 1
ATOM 561 C CA . GLY A 1 72 ? 9.928 6.386 -14.806 1.00 89.25 72 GLY A CA 1
ATOM 562 C C . GLY A 1 72 ? 10.541 7.551 -14.030 1.00 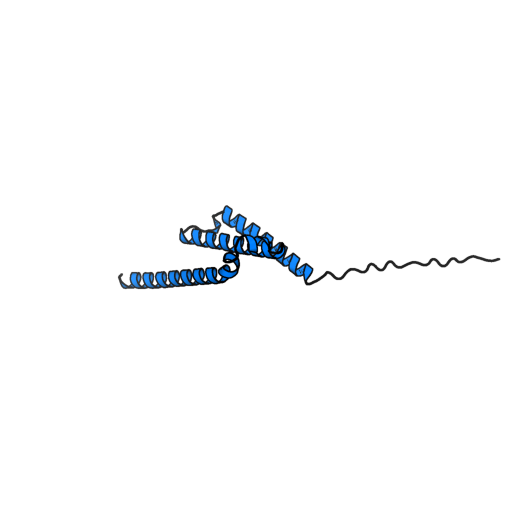89.25 72 GLY A C 1
ATOM 563 O O . GLY A 1 72 ? 11.599 8.032 -14.428 1.00 89.25 72 GLY A O 1
ATOM 564 N N . PHE A 1 73 ? 9.906 7.990 -12.941 1.00 89.69 73 PHE A N 1
ATOM 565 C CA . PHE A 1 73 ? 10.477 8.968 -12.017 1.00 89.69 73 PHE A CA 1
ATOM 566 C C . PHE A 1 73 ? 11.356 8.264 -10.976 1.00 89.69 73 PHE A C 1
ATOM 568 O O . PHE A 1 73 ? 11.116 7.099 -10.648 1.00 89.69 73 PHE A O 1
ATOM 575 N N . ASP A 1 74 ? 12.376 8.953 -10.449 1.00 87.38 74 ASP A N 1
ATOM 576 C CA . ASP A 1 74 ? 13.047 8.495 -9.229 1.00 87.38 74 ASP A CA 1
ATOM 577 C C . ASP A 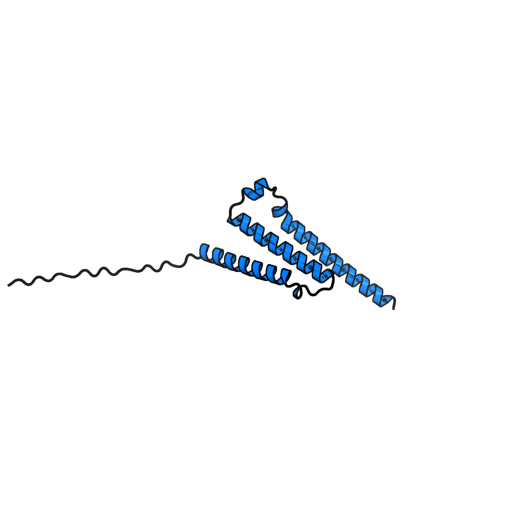1 74 ? 12.143 8.861 -8.040 1.00 87.38 74 ASP A C 1
ATOM 579 O O . ASP A 1 74 ? 11.933 10.047 -7.781 1.00 87.38 74 ASP A O 1
ATOM 583 N N . PRO A 1 75 ? 11.602 7.889 -7.284 1.00 83.56 75 PRO A N 1
ATOM 584 C CA . PRO A 1 75 ? 10.723 8.195 -6.156 1.00 83.56 75 PRO A CA 1
ATOM 585 C C . PRO A 1 75 ? 11.407 9.003 -5.041 1.00 83.56 75 PRO A C 1
ATOM 587 O O . PRO A 1 75 ? 10.732 9.527 -4.159 1.00 83.56 75 PRO A O 1
ATOM 590 N N . LYS A 1 76 ? 12.744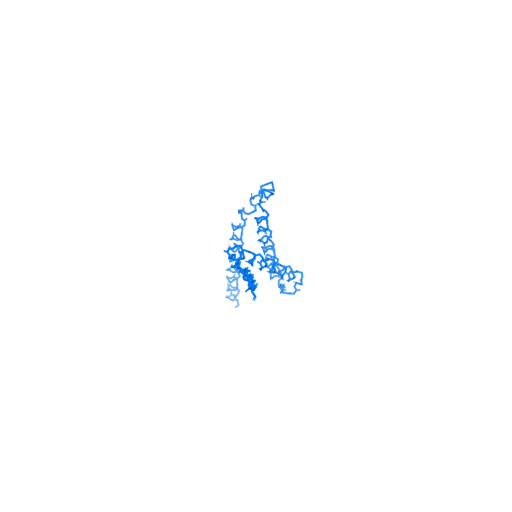 9.110 -5.055 1.00 84.12 76 LYS A N 1
ATOM 591 C CA . LYS A 1 76 ? 13.505 9.981 -4.144 1.00 84.12 76 LYS A CA 1
ATOM 592 C C . LYS A 1 76 ? 13.317 11.466 -4.434 1.00 84.12 76 LYS A C 1
ATOM 594 O O . LYS A 1 76 ? 13.540 12.270 -3.529 1.00 84.12 76 LYS A O 1
ATOM 599 N N . ASP A 1 77 ? 12.931 11.811 -5.658 1.00 88.75 77 ASP A N 1
ATOM 600 C CA . ASP A 1 77 ? 12.693 13.194 -6.067 1.00 88.75 77 ASP A CA 1
ATOM 601 C C . ASP A 1 77 ? 11.318 13.693 -5.588 1.00 88.75 77 ASP A C 1
ATOM 603 O O . ASP A 1 77 ? 11.086 14.901 -5.498 1.00 88.75 77 ASP A O 1
ATOM 607 N N . ASP A 1 78 ? 10.413 12.783 -5.205 1.00 86.19 78 ASP A N 1
ATOM 608 C CA . ASP A 1 78 ? 9.150 13.138 -4.564 1.00 86.19 78 ASP A CA 1
ATOM 609 C C . ASP A 1 78 ? 9.383 13.499 -3.088 1.00 86.19 78 ASP A C 1
ATOM 611 O O . ASP A 1 78 ? 9.431 12.657 -2.185 1.00 86.19 78 ASP A O 1
ATOM 615 N N . VAL A 1 79 ? 9.504 14.805 -2.843 1.00 86.12 79 VAL A N 1
ATOM 616 C CA . VAL A 1 79 ? 9.684 15.383 -1.504 1.00 86.12 79 VAL A CA 1
ATOM 617 C C . VAL A 1 79 ? 8.554 14.978 -0.553 1.00 86.12 79 VAL A C 1
ATOM 619 O O . VAL A 1 79 ? 8.813 14.725 0.625 1.00 86.12 79 VAL A O 1
ATOM 622 N N . ARG A 1 80 ? 7.309 14.879 -1.040 1.00 86.00 80 ARG A N 1
ATOM 623 C CA . ARG A 1 80 ? 6.153 14.537 -0.198 1.00 86.00 80 ARG A CA 1
ATOM 624 C C . ARG A 1 80 ? 6.234 13.083 0.244 1.00 86.00 80 ARG A C 1
ATOM 626 O O . ARG A 1 80 ? 6.142 12.809 1.440 1.00 86.00 80 ARG A O 1
ATOM 633 N N . LEU A 1 81 ? 6.485 12.177 -0.697 1.00 84.94 81 LEU A N 1
ATOM 634 C CA . LEU A 1 81 ? 6.667 10.757 -0.407 1.00 84.94 81 LEU A CA 1
ATOM 635 C C . LEU A 1 81 ? 7.871 10.522 0.518 1.00 84.94 81 LEU A C 1
ATOM 637 O O . LEU A 1 81 ? 7.793 9.759 1.485 1.00 84.94 81 LEU A O 1
ATOM 641 N N . GLY A 1 82 ? 8.981 11.219 0.266 1.00 81.62 82 GLY A N 1
ATOM 642 C CA . GLY A 1 82 ? 10.175 11.168 1.107 1.00 81.62 82 GLY A CA 1
ATOM 643 C C . GLY A 1 82 ? 9.915 11.621 2.547 1.00 81.62 82 GLY A C 1
ATOM 644 O O . GLY A 1 82 ? 10.381 10.982 3.500 1.00 81.62 82 GLY A O 1
ATOM 645 N N . ASP A 1 83 ? 9.139 12.688 2.733 1.00 86.25 83 ASP A N 1
ATOM 646 C CA . ASP A 1 83 ? 8.753 13.179 4.054 1.00 86.25 83 ASP A CA 1
ATOM 647 C C . ASP A 1 83 ? 7.808 12.215 4.782 1.00 86.25 83 ASP A C 1
ATOM 649 O O . ASP A 1 83 ? 7.989 11.966 5.980 1.00 86.25 83 ASP A O 1
ATOM 653 N N . GLU A 1 84 ? 6.841 11.623 4.082 1.00 85.31 84 GLU A N 1
ATOM 654 C CA . GLU A 1 84 ? 5.924 10.627 4.646 1.00 85.31 84 GLU A CA 1
ATOM 655 C C . GLU A 1 84 ? 6.665 9.364 5.106 1.00 85.31 84 GLU A C 1
ATOM 657 O O . GLU A 1 84 ? 6.464 8.895 6.232 1.00 85.31 84 GLU A O 1
ATOM 662 N N . LEU A 1 85 ? 7.606 8.860 4.303 1.00 83.19 85 LEU A N 1
ATOM 663 C CA . LEU A 1 85 ? 8.469 7.736 4.681 1.00 83.19 85 LEU A CA 1
ATOM 664 C C . LEU A 1 85 ? 9.346 8.062 5.897 1.00 83.19 85 LEU A C 1
ATOM 666 O O . LEU A 1 85 ? 9.514 7.228 6.794 1.00 83.19 85 LEU A O 1
ATOM 670 N N . ARG A 1 86 ? 9.878 9.288 5.979 1.00 84.69 86 ARG A N 1
ATOM 671 C CA . ARG A 1 86 ? 10.682 9.728 7.128 1.00 84.69 86 ARG A CA 1
ATOM 672 C C . ARG A 1 86 ? 9.844 9.798 8.408 1.00 84.69 86 ARG A C 1
ATOM 674 O O . ARG A 1 86 ? 10.301 9.334 9.457 1.00 84.69 86 ARG A O 1
ATOM 681 N N . ARG A 1 87 ? 8.617 10.325 8.328 1.00 83.94 87 ARG A N 1
ATOM 682 C CA . ARG A 1 87 ? 7.662 10.375 9.453 1.00 83.94 87 ARG A CA 1
ATOM 683 C C . ARG A 1 87 ? 7.296 8.977 9.935 1.00 83.94 87 ARG A C 1
ATOM 685 O O . ARG A 1 87 ? 7.361 8.698 11.134 1.00 83.94 87 ARG A O 1
ATOM 692 N N . LEU A 1 88 ? 6.985 8.083 9.002 1.00 84.62 88 LEU A N 1
ATOM 693 C CA . LEU A 1 88 ? 6.656 6.695 9.292 1.00 84.62 88 LEU A CA 1
ATOM 694 C C . LEU A 1 88 ? 7.807 5.968 9.998 1.00 84.62 88 LEU A C 1
ATOM 696 O O . LEU A 1 88 ? 7.591 5.329 11.029 1.00 84.62 88 LEU A O 1
ATOM 700 N N . ARG A 1 89 ? 9.043 6.126 9.506 1.00 81.38 89 ARG A N 1
ATOM 701 C CA . ARG A 1 89 ? 10.241 5.572 10.156 1.00 81.38 89 ARG A CA 1
ATOM 702 C C . ARG A 1 89 ? 10.375 6.060 11.600 1.00 81.38 89 ARG A C 1
ATOM 704 O O . ARG A 1 89 ? 10.706 5.271 12.483 1.00 81.38 89 ARG A O 1
ATOM 711 N N . GLY A 1 90 ? 10.104 7.342 11.849 1.00 83.06 90 GLY A N 1
ATOM 712 C CA . GLY A 1 90 ? 10.079 7.911 13.197 1.00 83.06 90 GLY A CA 1
ATOM 713 C C . GLY A 1 90 ? 9.044 7.235 14.101 1.00 83.06 90 GLY A C 1
ATOM 714 O O . GLY A 1 90 ? 9.381 6.825 15.211 1.00 83.06 90 GLY A O 1
ATOM 715 N N . SER A 1 91 ? 7.817 7.059 13.604 1.00 77.69 91 SER A N 1
ATOM 716 C CA . SER A 1 91 ? 6.718 6.404 14.331 1.00 77.69 91 SER A CA 1
ATOM 717 C C . SER A 1 91 ? 7.038 4.947 14.691 1.00 77.69 91 SER A C 1
ATOM 719 O O . SER A 1 91 ? 6.925 4.555 15.856 1.00 77.69 91 SER A O 1
ATOM 721 N N . ILE A 1 92 ? 7.533 4.163 13.724 1.00 79.50 92 ILE A N 1
ATOM 722 C CA . ILE A 1 92 ? 7.940 2.762 13.931 1.00 79.50 92 ILE A CA 1
ATOM 723 C C . ILE A 1 92 ? 9.049 2.674 14.982 1.00 79.50 92 ILE A C 1
ATOM 725 O O . ILE A 1 92 ? 8.977 1.855 15.896 1.00 79.50 92 ILE A O 1
ATOM 729 N N . LEU A 1 93 ? 10.057 3.545 14.898 1.00 77.88 93 LEU A N 1
ATOM 730 C CA . LEU A 1 93 ? 11.195 3.527 15.813 1.00 77.88 93 LEU A CA 1
ATOM 731 C C . LEU A 1 93 ? 10.800 3.908 17.249 1.00 77.88 93 LEU A C 1
ATOM 733 O O . LEU A 1 93 ? 11.275 3.296 18.205 1.00 77.88 93 LEU A O 1
ATOM 737 N N . VAL A 1 94 ? 9.936 4.914 17.421 1.00 78.06 94 VAL A N 1
ATOM 738 C CA . VAL A 1 94 ? 9.406 5.295 18.742 1.00 78.06 94 VAL A CA 1
ATOM 739 C C . VAL A 1 94 ? 8.634 4.134 19.360 1.00 78.06 94 VAL A C 1
ATOM 741 O O . VAL A 1 94 ? 8.856 3.812 20.526 1.00 78.06 94 VAL A O 1
ATOM 744 N N . ARG A 1 95 ? 7.785 3.465 18.578 1.00 72.94 95 ARG A N 1
ATOM 745 C CA . ARG A 1 95 ? 6.998 2.330 19.066 1.00 72.94 95 ARG A CA 1
ATOM 746 C C . ARG A 1 95 ? 7.835 1.093 19.351 1.00 72.94 95 ARG A C 1
ATOM 748 O O . ARG A 1 95 ? 7.618 0.469 20.381 1.00 72.94 95 ARG A O 1
ATOM 755 N N . GLY A 1 96 ? 8.826 0.784 18.517 1.00 73.31 96 GLY A N 1
ATOM 756 C CA . GLY A 1 96 ? 9.780 -0.293 18.791 1.00 73.31 96 GLY A CA 1
ATOM 757 C C . GLY A 1 96 ? 10.492 -0.093 20.132 1.00 73.31 96 GLY A C 1
ATOM 758 O O . GLY A 1 96 ? 10.586 -1.021 20.927 1.00 73.31 96 GLY A O 1
ATOM 759 N N . ARG A 1 97 ? 10.896 1.147 20.448 1.00 72.19 97 ARG A N 1
ATOM 760 C CA . ARG A 1 97 ? 11.479 1.483 21.759 1.00 72.19 97 ARG A CA 1
ATOM 761 C C . ARG A 1 97 ? 10.491 1.356 22.917 1.00 72.19 97 ARG A C 1
ATOM 763 O O . ARG A 1 97 ? 10.891 0.900 23.984 1.00 72.19 97 ARG A O 1
ATOM 770 N N . LEU A 1 98 ? 9.233 1.757 22.722 1.00 67.06 98 LEU A N 1
ATOM 771 C CA . LEU A 1 98 ? 8.189 1.606 23.741 1.00 67.06 98 LEU A CA 1
ATOM 772 C C . LEU A 1 98 ? 7.956 0.129 24.064 1.00 67.06 98 LEU A C 1
ATOM 774 O O . LEU A 1 98 ? 8.030 -0.241 25.231 1.00 67.06 98 LEU A O 1
ATOM 778 N N . LEU A 1 99 ? 7.797 -0.717 23.043 1.00 64.38 99 LEU A N 1
ATOM 779 C CA . LEU A 1 99 ? 7.648 -2.164 23.218 1.00 64.38 99 LEU A CA 1
ATOM 780 C C . LEU A 1 99 ? 8.856 -2.773 23.944 1.00 64.38 99 LEU A C 1
ATOM 782 O O . LEU A 1 99 ? 8.673 -3.529 24.893 1.00 64.38 99 LEU A O 1
ATOM 786 N N . GLN A 1 100 ? 10.082 -2.374 23.583 1.00 59.72 100 GLN A N 1
ATOM 787 C CA . GLN A 1 100 ? 11.292 -2.821 24.282 1.00 59.72 100 GLN A CA 1
ATOM 788 C C . GLN A 1 100 ? 11.276 -2.432 25.772 1.00 59.72 100 GLN A C 1
ATOM 790 O O . GLN A 1 100 ? 11.637 -3.240 26.619 1.00 59.72 100 GLN A O 1
ATOM 795 N N . SER A 1 101 ? 10.823 -1.217 26.107 1.00 60.75 101 SER A N 1
ATOM 796 C CA . SER A 1 101 ? 10.744 -0.734 27.496 1.00 60.75 101 SER A CA 1
ATOM 797 C C . SER A 1 101 ? 9.617 -1.359 28.326 1.00 60.75 101 SER A C 1
ATOM 799 O O . SER A 1 101 ? 9.677 -1.325 29.551 1.00 60.75 101 SER A O 1
ATOM 801 N N . THR A 1 102 ? 8.592 -1.915 27.674 1.00 58.72 102 THR A N 1
ATOM 802 C CA . THR A 1 102 ? 7.511 -2.663 28.335 1.00 58.72 102 THR A CA 1
ATOM 803 C C . THR A 1 102 ? 7.918 -4.114 28.610 1.00 58.72 102 THR A C 1
ATOM 805 O O . THR A 1 102 ? 7.462 -4.690 29.591 1.00 58.72 102 THR A O 1
ATOM 808 N N . ILE A 1 103 ? 8.790 -4.692 27.774 1.00 58.19 103 ILE A N 1
ATOM 809 C CA . ILE A 1 103 ? 9.315 -6.059 27.932 1.00 58.19 103 ILE A CA 1
ATOM 810 C C . ILE A 1 103 ? 10.494 -6.096 28.925 1.00 58.19 103 ILE A C 1
ATOM 812 O O . ILE A 1 103 ? 10.614 -7.040 29.697 1.00 58.19 103 ILE A O 1
ATOM 816 N N . GLU A 1 104 ? 11.326 -5.051 28.954 1.00 44.31 104 GLU A N 1
ATOM 817 C CA . GLU A 1 104 ? 12.454 -4.891 29.883 1.00 44.31 104 GLU A CA 1
ATOM 818 C C . GLU A 1 104 ? 12.186 -3.707 30.834 1.00 44.31 104 GLU A C 1
ATOM 820 O O . GLU A 1 104 ? 12.594 -2.572 30.542 1.00 44.31 104 GLU A O 1
ATOM 825 N N . PRO A 1 105 ? 11.494 -3.906 31.973 1.00 50.06 105 PRO A N 1
ATOM 826 C CA . PRO A 1 105 ? 11.385 -2.849 32.966 1.00 50.06 105 PRO A CA 1
ATOM 827 C C . PRO A 1 105 ? 12.790 -2.519 33.485 1.00 50.06 105 PRO A C 1
ATOM 829 O O . PRO A 1 105 ? 13.511 -3.389 33.975 1.00 50.06 105 PRO A O 1
ATOM 832 N N . LYS A 1 106 ? 13.199 -1.246 33.370 1.00 48.41 106 LYS A N 1
ATOM 833 C CA . LYS A 1 106 ? 14.461 -0.756 33.951 1.00 48.41 106 LYS A CA 1
ATOM 834 C C . LYS A 1 106 ? 14.547 -1.216 35.412 1.00 48.41 106 LYS A C 1
ATOM 836 O O . LYS A 1 106 ? 13.588 -0.968 36.143 1.00 48.41 106 LYS A O 1
ATOM 841 N N . PRO A 1 107 ? 15.674 -1.795 35.871 1.00 45.94 107 PRO A N 1
ATOM 842 C CA . PRO A 1 107 ? 15.820 -2.147 37.275 1.00 45.94 107 PRO A CA 1
ATOM 843 C C . PRO A 1 107 ? 15.666 -0.876 38.111 1.00 45.94 107 PRO A C 1
ATOM 845 O O . PRO A 1 107 ? 16.422 0.090 37.944 1.00 45.94 107 PRO A O 1
ATOM 848 N N . GLU A 1 108 ? 14.649 -0.857 38.974 1.00 46.38 108 GLU A N 1
ATOM 849 C CA . GLU A 1 108 ? 14.435 0.225 39.924 1.00 46.38 108 GLU A CA 1
ATOM 850 C C . GLU A 1 108 ? 15.709 0.399 40.748 1.00 46.38 108 GLU A C 1
ATOM 852 O O . GLU A 1 108 ? 16.154 -0.498 41.468 1.00 46.38 108 GLU A O 1
ATOM 857 N N . LYS A 1 109 ? 16.327 1.578 40.642 1.00 47.47 109 LYS A N 1
ATOM 858 C CA . LYS A 1 109 ? 17.399 1.964 41.553 1.00 47.47 109 LYS A CA 1
ATOM 859 C C . LYS A 1 109 ? 16.767 2.168 42.926 1.00 47.47 109 LYS A C 1
ATOM 861 O O . LYS A 1 109 ? 16.311 3.266 43.239 1.00 47.47 109 LYS A O 1
ATOM 866 N N . PHE A 1 110 ? 16.750 1.116 43.741 1.00 39.41 110 PHE A N 1
ATOM 867 C CA . PHE A 1 110 ? 16.452 1.209 45.165 1.00 39.41 110 PHE A CA 1
ATOM 868 C C . PHE A 1 110 ? 17.449 2.181 45.804 1.00 39.41 110 PHE A C 1
ATOM 870 O O . PHE A 1 110 ? 18.598 1.845 46.098 1.00 39.41 110 PHE A O 1
ATOM 877 N N . THR A 1 111 ? 17.021 3.424 46.009 1.00 48.25 111 THR A N 1
ATOM 878 C CA . THR A 1 111 ? 17.764 4.387 46.817 1.00 48.25 111 THR A CA 1
ATOM 879 C C . THR A 1 111 ? 17.544 4.023 48.282 1.00 48.25 111 THR A C 1
ATOM 881 O O . THR A 1 111 ? 16.589 4.447 48.929 1.00 48.25 111 THR A O 1
ATOM 884 N N . SER A 1 112 ? 18.425 3.178 48.818 1.00 42.16 112 SER A N 1
ATOM 885 C CA . SER A 1 112 ? 18.448 2.877 50.248 1.00 42.16 112 SER A CA 1
ATOM 886 C C . SER A 1 112 ? 18.839 4.142 51.016 1.00 42.16 112 SER A C 1
ATOM 888 O O . SER A 1 112 ? 20.013 4.510 51.108 1.00 42.16 112 SER A O 1
ATOM 890 N N . LYS A 1 113 ? 17.839 4.850 51.554 1.00 44.03 113 LYS A N 1
ATOM 891 C CA . LYS A 1 113 ? 18.047 5.890 52.564 1.00 44.03 113 LYS A CA 1
ATOM 892 C C . LYS A 1 113 ? 18.628 5.216 53.809 1.00 44.03 113 LYS A C 1
ATOM 894 O O . LYS A 1 113 ? 17.890 4.637 54.605 1.00 44.03 113 LYS A O 1
ATOM 899 N N . LYS A 1 114 ? 19.949 5.305 54.000 1.00 45.88 114 LYS A N 1
ATOM 900 C CA . LYS A 1 114 ? 20.595 4.984 55.281 1.00 45.88 114 LYS A CA 1
ATOM 901 C C . LYS A 1 114 ? 19.988 5.882 56.366 1.00 45.88 114 LYS A C 1
ATOM 903 O O . LYS A 1 114 ? 20.285 7.071 56.429 1.00 45.88 114 LYS A O 1
ATOM 908 N N . LYS A 1 115 ? 19.130 5.311 57.218 1.00 42.44 115 LYS A N 1
ATOM 909 C CA . LYS A 1 115 ? 18.720 5.916 58.491 1.00 42.44 115 LYS A CA 1
ATOM 910 C C . LYS A 1 115 ? 19.949 5.977 59.399 1.00 42.44 115 LYS A C 1
ATOM 912 O O . LYS A 1 115 ? 20.381 4.963 59.935 1.00 42.44 115 LYS A O 1
ATOM 917 N N . THR A 1 116 ? 20.521 7.161 59.569 1.00 39.72 116 THR A N 1
ATOM 918 C CA . THR A 1 116 ? 21.501 7.455 60.616 1.00 39.72 116 THR A CA 1
ATOM 919 C C . THR A 1 116 ? 20.772 7.614 61.949 1.00 39.72 116 THR A C 1
ATOM 921 O O . THR A 1 116 ? 20.240 8.672 62.271 1.00 39.72 116 THR A O 1
ATOM 924 N N . THR A 1 117 ? 20.741 6.556 62.755 1.00 41.25 117 THR A N 1
ATOM 925 C CA . THR A 1 117 ? 20.416 6.657 64.183 1.00 41.25 117 THR A CA 1
ATOM 926 C C . THR A 1 117 ? 21.571 7.343 64.914 1.00 41.25 117 THR A C 1
ATOM 928 O O . THR A 1 117 ? 22.604 6.728 65.179 1.00 41.25 117 THR A O 1
ATOM 931 N N . LYS A 1 118 ? 21.396 8.631 65.238 1.00 45.06 118 LYS A N 1
ATOM 932 C CA . LYS A 1 118 ? 22.190 9.352 66.245 1.00 45.06 118 LYS A CA 1
ATOM 933 C C . LYS A 1 118 ? 22.050 8.617 67.586 1.00 45.06 118 LYS A C 1
ATOM 935 O O . LYS A 1 118 ? 20.976 8.642 68.182 1.00 45.06 118 LYS A O 1
ATOM 940 N N . LYS A 1 119 ? 23.120 7.984 68.076 1.00 46.44 119 LYS A N 1
ATOM 941 C CA . LYS A 1 119 ? 23.224 7.610 69.494 1.00 46.44 119 LYS A CA 1
ATOM 942 C C . LYS A 1 119 ? 23.362 8.902 70.303 1.00 46.44 119 LYS A C 1
ATOM 944 O O . LYS A 1 119 ? 24.374 9.588 70.194 1.00 46.44 119 LYS A O 1
ATOM 949 N N . MET A 1 120 ? 22.330 9.237 71.073 1.00 42.00 120 MET A N 1
ATOM 950 C CA . MET A 1 120 ? 22.421 10.217 72.152 1.00 42.00 120 MET A CA 1
ATOM 951 C C . MET A 1 120 ? 23.330 9.637 73.241 1.00 42.00 120 MET A C 1
ATOM 953 O O . MET A 1 120 ? 22.980 8.639 73.864 1.00 42.00 120 MET A O 1
ATOM 957 N N . PHE A 1 121 ? 24.498 10.241 73.443 1.00 41.56 121 PHE A N 1
ATOM 958 C CA . PHE A 1 121 ? 25.265 10.089 74.674 1.00 41.56 121 PHE A CA 1
ATOM 959 C C . PHE A 1 121 ? 24.897 11.260 75.585 1.00 41.56 121 PHE A C 1
ATOM 961 O O . PHE A 1 121 ? 25.165 12.414 75.258 1.00 41.56 121 PHE A O 1
ATOM 968 N N . SER A 1 122 ? 24.247 10.955 76.704 1.00 44.31 122 SER A N 1
ATOM 969 C CA . SER A 1 122 ? 24.098 11.867 77.838 1.00 44.31 122 SER A CA 1
ATOM 970 C C . SER A 1 122 ? 25.303 11.677 78.766 1.00 44.31 122 SER A C 1
ATOM 972 O O . SER A 1 122 ? 25.592 10.529 79.110 1.00 44.31 122 SER A O 1
ATOM 974 N N . PRO A 1 123 ? 25.998 12.737 79.203 1.00 44.69 123 PRO A N 1
ATOM 975 C CA . PRO A 1 123 ? 26.961 12.628 80.288 1.00 44.69 123 PRO A CA 1
ATOM 976 C C . PRO A 1 123 ? 26.222 12.630 81.635 1.00 44.69 123 PRO A C 1
ATOM 978 O O . PRO A 1 123 ? 25.285 13.405 81.836 1.00 44.69 123 PRO A O 1
ATOM 981 N N . ARG A 1 124 ? 26.625 11.748 82.555 1.00 42.44 124 ARG A N 1
ATOM 982 C CA . ARG A 1 124 ? 26.298 11.853 83.983 1.00 42.44 124 ARG A CA 1
ATOM 983 C C . ARG A 1 124 ? 27.593 12.005 84.774 1.00 42.44 124 ARG A C 1
ATOM 985 O O . ARG A 1 124 ? 28.527 11.247 84.518 1.00 42.44 124 ARG A O 1
ATOM 992 N N . LEU A 1 125 ? 27.490 12.887 85.772 1.00 41.03 125 LEU A N 1
ATOM 993 C CA . LEU A 1 125 ? 28.452 13.320 86.793 1.00 41.03 125 LEU A CA 1
ATOM 994 C C . LEU A 1 125 ? 29.411 14.419 86.330 1.00 41.03 125 LEU A C 1
ATOM 996 O O . LEU A 1 125 ? 30.347 14.128 85.560 1.00 41.03 125 LEU A O 1
#

Secondary structure (DSSP, 8-state):
-HHHHHHHHHHHHHHHHHHHHHHHHHHHHHHHHHTS-HHHHHTS-HHHHHHHHHHHHHHHHHHHHHHHHHHT--TTS-HHHHHHHHHHHHHHHHHHHHHHHHHSPPPP-----------------

pLDDT: mean 77.84, std 17.57, range [39.41, 96.06]

Organism: Heligmosomoides polygyrus (NCBI:txid6339)

Solvent-accessible surface area (backbone atoms only — not comparable to full-atom values): 7550 Å² total; per-residue (Å²): 116,75,67,59,55,53,53,50,51,55,52,51,50,54,52,51,50,54,51,50,55,50,50,56,52,48,50,64,70,41,41,80,67,69,72,51,51,71,73,63,52,72,68,45,51,76,66,56,46,50,52,50,53,54,52,50,52,51,50,54,52,53,49,50,42,52,50,34,46,72,74,70,46,64,46,80,74,37,61,67,61,47,50,50,53,54,52,50,52,51,54,53,52,54,47,54,53,50,54,50,49,71,76,50,68,76,80,78,80,78,77,79,77,80,80,80,79,80,79,84,81,80,90,82,136

Sequence (125 aa):
MHSTLRSLRSKCLKRLQKFDEALTSLEVALAPVLAVGFEDHMKRSALEMAQVDVMTMFVLNSLGWSLEAQRGFDPKDDVRLGDELRRLRGSILVRGRLLQSTIEPKPEKFTSKKKTTKKMFSPRL

Mean predicted aligned error: 12.9 Å

Foldseek 3Di:
DVVVVVVVVVVVVVVVVVVVVVVVVVCVVCCVVVVDDPVRLVVDDPVVVLVSVLVVLVVVLVVVCVVCVVVVHRVVVVPVSVVSVVVSVVSVVVVVVVVVCVVDPDPPPPPPPPPDDDDDDDDDD